Protein AF-A0A6J4HAA5-F1 (afdb_monomer)

Mean predicted aligned error: 11.28 Å

Sequence (123 aa):
MKFVPNHITSLPHKHPQLKRIILFVLLIIFGFLLVYSLRPKPLTESLKPLPQDQAVKVYFNHNQAAKYEDPYRHLMRKGDNLEQQIIDVINQAQSTVDLAVMEFRLPNVAKALIAQHSKGVKI

Organism: NCBI:txid1267456

pLDDT: mean 87.78, std 15.1, range [40.91, 98.62]

Structure (mmCIF, N/CA/C/O backbone):
data_AF-A0A6J4HAA5-F1
#
_entry.id   AF-A0A6J4HAA5-F1
#
loop_
_atom_site.group_PDB
_atom_site.id
_atom_site.type_symbol
_atom_site.label_atom_id
_atom_site.label_alt_id
_atom_site.label_comp_id
_atom_site.label_asym_id
_atom_site.label_entity_id
_atom_site.label_seq_id
_atom_site.pdbx_PDB_ins_code
_atom_site.Cartn_x
_atom_site.Cartn_y
_atom_site.Cartn_z
_atom_site.occupancy
_atom_site.B_iso_or_equiv
_atom_site.auth_seq_id
_atom_site.auth_comp_id
_atom_site.auth_asym_id
_atom_site.auth_atom_id
_atom_site.pdbx_PDB_model_num
ATOM 1 N N . MET A 1 1 ? 58.803 14.568 -95.170 1.00 42.91 1 MET A N 1
ATOM 2 C CA . MET A 1 1 ? 59.376 15.230 -93.976 1.00 42.91 1 MET A CA 1
ATOM 3 C C . MET A 1 1 ? 58.241 15.927 -93.234 1.00 42.91 1 MET A C 1
ATOM 5 O O . MET A 1 1 ? 57.478 16.613 -93.897 1.00 42.91 1 MET A O 1
ATOM 9 N N . LYS A 1 2 ? 58.190 15.754 -91.901 1.00 40.91 2 LYS A N 1
ATOM 10 C CA . LYS A 1 2 ? 57.261 16.331 -90.894 1.00 40.91 2 LYS A CA 1
ATOM 11 C C . LYS A 1 2 ? 55.950 15.547 -90.693 1.00 40.91 2 LYS A C 1
ATOM 13 O O . LYS A 1 2 ? 55.083 15.559 -91.550 1.00 40.91 2 LYS A O 1
ATOM 18 N N . PHE A 1 3 ? 55.936 14.603 -89.748 1.00 44.31 3 PHE A N 1
ATOM 19 C CA . PHE A 1 3 ? 55.677 14.734 -88.294 1.00 44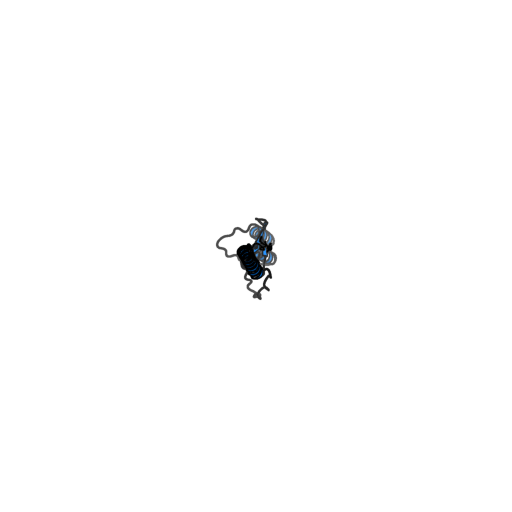.31 3 PHE A CA 1
ATOM 20 C C . PHE A 1 3 ? 54.188 14.916 -87.954 1.00 44.31 3 PHE A C 1
ATOM 22 O O . PHE A 1 3 ? 53.612 15.979 -88.148 1.00 44.31 3 PHE A O 1
ATOM 29 N N . VAL A 1 4 ? 53.619 13.831 -87.423 1.00 56.25 4 VAL A N 1
ATOM 30 C CA . VAL A 1 4 ? 52.316 13.711 -86.748 1.00 56.25 4 VAL A CA 1
ATOM 31 C C . VAL A 1 4 ? 52.412 14.393 -85.366 1.00 56.25 4 VAL A C 1
ATOM 33 O O . VAL A 1 4 ? 53.508 14.440 -84.802 1.00 56.25 4 VAL A O 1
ATOM 36 N N . PRO A 1 5 ? 51.301 14.863 -84.771 1.00 53.56 5 PRO A N 1
ATOM 37 C CA . PRO A 1 5 ? 50.872 14.149 -83.570 1.00 53.56 5 PRO A CA 1
ATOM 38 C C . PRO A 1 5 ? 49.352 13.941 -83.486 1.00 53.56 5 PRO A C 1
ATOM 40 O O . PRO A 1 5 ? 48.556 14.876 -83.510 1.00 53.56 5 PRO A O 1
ATOM 43 N N . ASN A 1 6 ? 48.979 12.673 -83.306 1.00 56.00 6 ASN A N 1
ATOM 44 C CA . ASN A 1 6 ? 47.695 12.243 -82.778 1.00 56.00 6 ASN A CA 1
ATOM 45 C C . ASN A 1 6 ? 47.636 12.650 -81.304 1.00 56.00 6 ASN A C 1
ATOM 47 O O . ASN A 1 6 ? 48.395 12.128 -80.485 1.00 56.00 6 ASN A O 1
ATOM 51 N N . HIS A 1 7 ? 46.716 13.541 -80.950 1.00 52.06 7 HIS A N 1
ATOM 52 C CA . HIS A 1 7 ? 46.364 13.776 -79.556 1.00 52.06 7 HIS A CA 1
ATOM 53 C C . HIS A 1 7 ? 45.404 12.679 -79.087 1.00 52.06 7 HIS A C 1
ATOM 55 O O . HIS A 1 7 ? 44.191 12.786 -79.233 1.00 52.06 7 HIS A O 1
ATOM 61 N N . ILE A 1 8 ? 45.961 11.610 -78.516 1.00 55.09 8 ILE A N 1
ATOM 62 C CA . ILE A 1 8 ? 45.201 10.682 -77.675 1.00 55.09 8 ILE A CA 1
ATOM 63 C C . ILE A 1 8 ? 45.026 11.371 -76.320 1.00 55.09 8 ILE A C 1
ATOM 65 O O . ILE A 1 8 ? 45.978 11.543 -75.560 1.00 55.09 8 ILE A O 1
ATOM 69 N N . THR A 1 9 ? 43.805 11.804 -76.030 1.00 51.09 9 THR A N 1
ATOM 70 C CA . THR A 1 9 ? 43.400 12.341 -74.732 1.00 51.09 9 THR A CA 1
ATOM 71 C C . THR A 1 9 ? 43.380 11.218 -73.695 1.00 51.09 9 THR A C 1
ATOM 73 O O . THR A 1 9 ? 42.484 10.378 -73.661 1.00 51.09 9 THR A O 1
ATOM 76 N N . SER A 1 10 ? 44.382 11.183 -72.817 1.00 56.38 10 SER A N 1
ATOM 77 C CA . SER A 1 10 ? 44.376 10.304 -71.649 1.00 56.38 10 SER A CA 1
ATOM 78 C C . SER A 1 10 ? 43.381 10.824 -70.604 1.00 56.38 10 SER A C 1
ATOM 80 O O . SER A 1 10 ? 43.610 11.868 -69.989 1.00 56.38 10 SER A O 1
ATOM 82 N N . LEU A 1 11 ? 42.288 10.092 -70.379 1.00 57.41 11 LEU A N 1
ATOM 83 C CA . LEU A 1 11 ? 41.387 10.297 -69.240 1.00 57.41 11 LEU A CA 1
ATOM 84 C C . LEU A 1 11 ? 42.150 10.076 -67.917 1.00 57.41 11 LEU A C 1
ATOM 86 O O . LEU A 1 11 ? 42.820 9.050 -67.767 1.00 57.41 11 LEU A O 1
ATOM 90 N N . PRO A 1 12 ? 42.056 10.984 -66.928 1.00 51.50 12 PRO A N 1
ATOM 91 C CA . PRO A 1 12 ? 42.788 10.842 -65.677 1.00 51.50 12 PRO A CA 1
ATOM 92 C C . PRO A 1 12 ? 42.221 9.687 -64.838 1.00 51.50 12 PRO A C 1
ATOM 94 O O . PRO A 1 12 ? 41.096 9.730 -64.338 1.00 51.50 12 PRO A O 1
ATOM 97 N N . HIS A 1 13 ? 43.037 8.655 -64.622 1.00 56.12 13 HIS A N 1
ATOM 98 C CA . HIS A 1 13 ? 42.747 7.505 -63.763 1.00 56.12 13 HIS A CA 1
ATOM 99 C C . HIS A 1 13 ? 42.865 7.876 -62.265 1.00 56.12 13 HIS A C 1
ATOM 101 O O . HIS A 1 13 ? 43.695 7.345 -61.534 1.00 56.12 13 HIS A O 1
ATOM 107 N N . LYS A 1 14 ? 42.052 8.832 -61.791 1.00 57.09 14 LYS A N 1
ATOM 108 C CA . LYS A 1 14 ? 42.058 9.344 -60.400 1.00 57.09 14 LYS A CA 1
ATOM 109 C C . LYS A 1 14 ? 40.968 8.741 -59.494 1.00 57.09 14 LYS A C 1
ATOM 111 O O . LYS A 1 14 ? 40.754 9.208 -58.381 1.00 57.09 14 LYS A O 1
ATOM 116 N N . HIS A 1 15 ? 40.278 7.690 -59.943 1.00 59.38 15 HIS A N 1
ATOM 117 C CA . HIS A 1 15 ? 39.070 7.165 -59.288 1.00 59.38 15 HIS A CA 1
ATOM 118 C C . HIS A 1 15 ? 39.178 5.919 -58.372 1.00 59.38 15 HIS A C 1
ATOM 120 O O . HIS A 1 15 ? 38.171 5.630 -57.719 1.00 59.38 15 HIS A O 1
ATOM 126 N N . PRO A 1 16 ? 40.289 5.157 -58.242 1.00 66.94 16 PRO A N 1
ATOM 127 C CA . PRO A 1 16 ? 40.258 3.931 -57.433 1.00 66.94 16 PRO A CA 1
ATOM 128 C C . PRO A 1 16 ? 40.228 4.212 -55.923 1.00 66.94 16 PRO A C 1
ATOM 130 O O . PRO A 1 16 ? 39.578 3.482 -55.178 1.00 66.94 16 PRO A O 1
ATOM 133 N N . GLN A 1 17 ? 40.874 5.288 -55.463 1.00 76.94 17 GLN A N 1
ATOM 134 C CA . GLN A 1 17 ? 40.898 5.650 -54.041 1.00 76.94 17 GLN A CA 1
ATOM 135 C C . GLN A 1 17 ? 39.563 6.244 -53.570 1.00 76.94 17 GLN A C 1
ATOM 137 O O . GLN A 1 17 ? 39.073 5.872 -52.508 1.00 76.94 17 GLN A O 1
ATOM 142 N N . LEU A 1 18 ? 38.915 7.075 -54.395 1.00 85.50 18 LEU A N 1
ATOM 143 C CA . LEU A 1 18 ? 37.597 7.639 -54.082 1.00 85.50 18 LEU A CA 1
ATOM 144 C C . LEU A 1 18 ? 36.520 6.548 -53.972 1.00 85.50 18 LEU A C 1
ATOM 146 O O . LEU A 1 18 ? 35.722 6.563 -53.041 1.00 85.50 18 LEU A O 1
ATOM 150 N N . LYS A 1 19 ? 36.543 5.550 -54.869 1.00 84.94 19 LYS A N 1
ATOM 151 C CA . LYS A 1 19 ? 35.635 4.391 -54.806 1.00 84.94 19 LYS A CA 1
ATOM 152 C C . LYS A 1 19 ? 35.815 3.576 -53.520 1.00 84.94 19 LYS A C 1
ATOM 154 O O . LYS A 1 19 ? 34.827 3.137 -52.941 1.00 84.94 19 LYS A O 1
ATOM 159 N N . ARG A 1 20 ? 37.059 3.407 -53.051 1.00 88.88 20 ARG A N 1
ATOM 160 C CA . ARG A 1 20 ? 37.356 2.726 -51.779 1.00 88.88 20 ARG A CA 1
ATOM 161 C C . ARG A 1 20 ? 36.826 3.514 -50.584 1.00 88.88 20 ARG A C 1
ATOM 163 O O . ARG A 1 20 ? 36.192 2.919 -49.725 1.00 88.88 20 ARG A O 1
ATOM 170 N N . ILE A 1 21 ? 37.021 4.834 -50.558 1.00 91.81 21 ILE A N 1
ATOM 171 C CA . ILE A 1 21 ? 36.498 5.699 -49.487 1.00 91.81 21 ILE A CA 1
ATOM 172 C C . ILE A 1 21 ? 34.967 5.627 -49.435 1.00 91.81 21 ILE A C 1
ATOM 174 O O . ILE A 1 21 ? 34.408 5.416 -48.364 1.00 91.81 21 ILE A O 1
ATOM 178 N N . ILE A 1 22 ? 34.293 5.721 -50.587 1.00 94.31 22 ILE A N 1
ATOM 179 C CA . ILE A 1 22 ? 32.829 5.601 -50.665 1.00 94.31 22 ILE A CA 1
ATOM 180 C C . ILE A 1 22 ? 32.366 4.236 -50.136 1.00 94.31 22 ILE A C 1
ATOM 182 O O . ILE A 1 22 ? 31.437 4.180 -49.334 1.00 94.31 22 ILE A O 1
ATOM 186 N N . LEU A 1 23 ? 33.036 3.144 -50.519 1.00 94.56 23 LEU A N 1
ATOM 187 C CA . LEU A 1 23 ? 32.711 1.805 -50.024 1.00 94.56 23 LEU A CA 1
ATOM 188 C C . LEU A 1 23 ? 32.885 1.692 -48.500 1.00 94.56 23 LEU A C 1
ATOM 190 O O . LEU A 1 23 ? 32.003 1.164 -47.831 1.00 94.56 23 LEU A O 1
ATOM 194 N N . PHE A 1 24 ? 33.977 2.220 -47.940 1.00 95.50 24 PHE A N 1
ATOM 195 C CA . PHE A 1 24 ? 34.196 2.224 -46.489 1.00 95.50 24 PHE A CA 1
ATOM 196 C C . PHE A 1 24 ? 33.120 3.017 -45.741 1.00 95.50 24 PHE A C 1
ATOM 198 O O . PHE A 1 24 ? 32.611 2.544 -44.728 1.00 95.50 24 PHE A O 1
ATOM 205 N N . VAL A 1 25 ? 32.727 4.185 -46.252 1.00 96.44 25 VAL A N 1
ATOM 206 C CA . VAL A 1 25 ? 31.655 4.994 -45.653 1.00 96.44 25 VAL A CA 1
ATOM 207 C C . VAL A 1 25 ? 30.319 4.249 -45.695 1.00 96.44 25 VAL A C 1
ATOM 209 O O . VAL A 1 25 ? 29.617 4.205 -44.687 1.00 96.44 25 VAL A O 1
ATOM 212 N N . LEU A 1 26 ? 29.991 3.599 -46.816 1.00 96.94 26 LEU A N 1
ATOM 213 C CA . LEU A 1 26 ? 28.776 2.789 -46.933 1.00 96.94 26 LEU A CA 1
ATOM 214 C C . LEU A 1 26 ? 28.771 1.609 -45.954 1.00 96.94 26 LEU A C 1
ATOM 216 O O . LEU A 1 26 ? 27.740 1.343 -45.344 1.00 96.94 26 LEU A O 1
ATOM 220 N N . LEU A 1 27 ? 29.912 0.943 -45.750 1.00 97.00 27 LEU A N 1
ATOM 221 C CA . LEU A 1 27 ? 30.037 -0.143 -44.773 1.00 97.00 27 LEU A CA 1
ATOM 222 C C . LEU A 1 27 ? 29.857 0.348 -43.332 1.00 97.00 27 LEU A C 1
ATOM 224 O O . LEU A 1 27 ? 29.196 -0.325 -42.545 1.00 97.00 27 LEU A O 1
ATOM 228 N N . ILE A 1 28 ?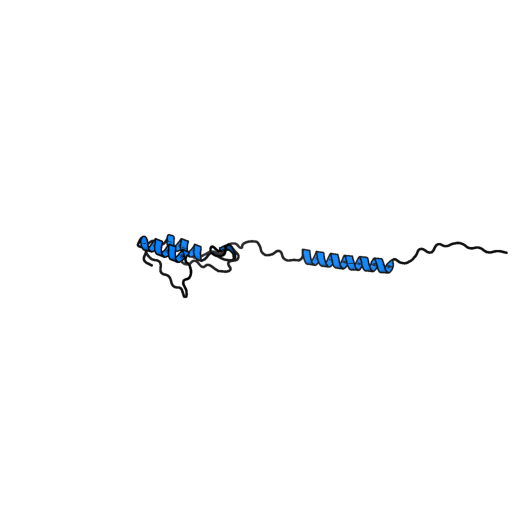 30.386 1.526 -42.990 1.00 96.88 28 ILE A N 1
ATOM 229 C CA . ILE A 1 28 ? 30.194 2.126 -41.662 1.00 96.88 28 ILE A CA 1
ATOM 230 C C . ILE A 1 28 ? 28.725 2.499 -41.446 1.00 96.88 28 ILE A C 1
ATOM 232 O O . ILE A 1 28 ? 28.167 2.173 -40.400 1.00 96.88 28 ILE A O 1
ATOM 236 N N . ILE A 1 29 ? 28.082 3.138 -42.428 1.00 97.00 29 ILE A N 1
ATOM 237 C CA . ILE A 1 29 ? 26.658 3.497 -42.352 1.00 97.00 29 ILE A CA 1
ATOM 238 C C . ILE A 1 29 ? 25.805 2.235 -42.222 1.00 97.00 29 ILE A C 1
ATOM 240 O O . ILE A 1 29 ? 24.941 2.168 -41.352 1.00 97.00 29 ILE A O 1
ATOM 244 N N . PHE A 1 30 ? 26.076 1.214 -43.036 1.00 96.69 30 PHE A N 1
ATOM 245 C CA . PHE A 1 30 ? 25.376 -0.062 -42.964 1.00 96.69 30 PHE A CA 1
ATOM 246 C C . PHE A 1 30 ? 25.569 -0.738 -41.603 1.00 96.69 30 PHE A C 1
ATOM 248 O O . PHE A 1 30 ? 24.594 -1.180 -41.003 1.00 96.69 30 PHE A O 1
ATOM 255 N N . GLY A 1 31 ? 26.794 -0.752 -41.071 1.00 95.88 31 GLY A N 1
ATOM 256 C CA . GLY A 1 31 ? 27.083 -1.257 -39.729 1.00 95.88 31 GLY A CA 1
ATOM 257 C C . GLY A 1 31 ? 26.318 -0.499 -38.641 1.00 95.88 31 GLY A C 1
ATOM 258 O O . GLY A 1 31 ? 25.718 -1.122 -37.768 1.00 95.88 31 GLY A O 1
ATOM 259 N N . PHE A 1 32 ? 26.259 0.833 -38.724 1.00 95.44 32 PHE A N 1
ATOM 260 C CA . PHE A 1 32 ? 25.479 1.658 -37.798 1.00 95.44 32 PHE A CA 1
ATOM 261 C C . PHE A 1 32 ? 23.976 1.372 -37.882 1.00 95.44 32 PHE A C 1
ATOM 263 O O . PHE A 1 32 ? 23.324 1.230 -36.847 1.00 95.44 32 PHE A O 1
ATOM 270 N N . LEU A 1 33 ? 23.428 1.252 -39.094 1.00 95.50 33 LEU A N 1
ATOM 271 C CA . LEU A 1 33 ? 22.019 0.922 -39.318 1.00 95.50 33 LEU A CA 1
ATOM 272 C C . LEU A 1 33 ? 21.683 -0.486 -38.818 1.00 95.50 33 LEU A C 1
ATOM 274 O O . LEU A 1 33 ? 20.651 -0.676 -38.178 1.00 95.50 33 LEU A O 1
ATOM 278 N N . LEU A 1 34 ? 22.575 -1.453 -39.042 1.00 93.81 34 LEU A N 1
ATOM 279 C CA . LEU A 1 34 ? 22.429 -2.820 -38.555 1.00 93.81 34 LEU A CA 1
ATOM 280 C C . LEU A 1 34 ? 22.415 -2.856 -37.022 1.00 93.81 34 LEU A C 1
ATOM 282 O O . LEU A 1 34 ? 21.498 -3.420 -36.430 1.00 93.81 34 LEU A O 1
ATOM 286 N N . VAL A 1 35 ? 23.373 -2.190 -36.367 1.00 92.94 35 VAL A N 1
ATOM 287 C CA . VAL A 1 35 ? 23.424 -2.089 -34.898 1.00 92.94 35 VAL A CA 1
ATOM 288 C C . VAL A 1 35 ? 22.188 -1.380 -34.347 1.00 92.94 35 VAL A C 1
ATOM 290 O O . VAL A 1 35 ? 21.658 -1.799 -33.322 1.00 92.94 35 VAL A O 1
ATOM 293 N N . TYR A 1 36 ? 21.705 -0.326 -35.009 1.00 91.56 36 TYR A N 1
ATOM 294 C CA . TYR A 1 36 ? 20.491 0.381 -34.601 1.00 91.56 36 TYR A CA 1
ATOM 295 C C . TYR A 1 36 ? 19.242 -0.504 -34.726 1.00 91.56 36 TYR A C 1
ATOM 297 O O . TYR A 1 36 ? 18.439 -0.559 -33.797 1.00 91.56 36 TYR A O 1
ATOM 305 N N . SER A 1 37 ? 19.111 -1.243 -35.831 1.00 88.56 37 SER A N 1
ATOM 306 C CA . SER A 1 37 ? 17.982 -2.146 -36.079 1.00 88.56 37 SER A CA 1
ATOM 307 C C . SER A 1 37 ? 17.973 -3.373 -35.163 1.00 88.56 37 SER A C 1
ATOM 309 O O . SER A 1 37 ? 16.904 -3.915 -34.896 1.00 88.56 37 SER A O 1
ATOM 311 N N . LEU A 1 38 ? 19.141 -3.818 -34.690 1.00 89.12 38 LEU A N 1
ATOM 312 C CA . LEU A 1 38 ? 19.282 -4.949 -33.768 1.00 89.12 38 LEU A CA 1
ATOM 313 C C . LEU A 1 38 ? 19.133 -4.554 -32.292 1.00 89.12 38 LEU A C 1
ATOM 315 O O . LEU A 1 38 ? 19.232 -5.420 -31.423 1.00 89.12 38 LEU A O 1
ATOM 319 N N . ARG A 1 39 ? 18.897 -3.272 -31.970 1.00 84.75 39 ARG A N 1
ATOM 320 C CA . ARG A 1 39 ? 18.677 -2.869 -30.576 1.00 84.75 39 ARG A CA 1
ATOM 321 C C . ARG A 1 39 ? 17.413 -3.550 -30.044 1.00 84.75 39 ARG A C 1
ATOM 323 O O . ARG A 1 39 ? 16.337 -3.331 -30.606 1.00 84.75 39 ARG A O 1
ATOM 330 N N . PRO A 1 40 ? 17.502 -4.337 -28.954 1.00 77.94 40 PRO A N 1
ATOM 331 C CA . PRO A 1 40 ? 16.314 -4.902 -28.343 1.00 77.94 40 PRO A CA 1
ATOM 332 C C . PRO A 1 40 ? 15.402 -3.755 -27.911 1.00 77.94 40 PRO A C 1
ATOM 334 O O . PRO A 1 40 ? 15.840 -2.810 -27.247 1.00 77.94 40 PRO A O 1
ATOM 337 N N . LYS A 1 41 ? 14.128 -3.821 -28.306 1.00 74.19 41 LYS A N 1
ATOM 338 C CA . LYS A 1 41 ? 13.127 -2.890 -27.785 1.00 74.19 41 LYS A CA 1
ATOM 339 C C . LYS A 1 41 ? 13.073 -3.075 -26.265 1.00 74.19 41 LYS A C 1
ATOM 341 O O . LYS A 1 41 ? 13.056 -4.222 -25.812 1.00 74.19 41 LYS A O 1
ATOM 346 N N . PRO A 1 42 ? 13.054 -1.994 -25.465 1.00 68.31 42 PRO A N 1
ATOM 347 C CA . PRO A 1 42 ? 12.839 -2.137 -24.034 1.00 68.31 42 PRO A CA 1
ATOM 348 C C . PRO A 1 42 ? 11.536 -2.907 -23.820 1.00 68.31 42 PRO A C 1
ATOM 350 O O . PRO A 1 42 ? 10.523 -2.581 -24.446 1.00 68.31 42 PRO A O 1
ATOM 353 N N . LEU A 1 43 ? 11.573 -3.924 -22.953 1.00 64.12 43 LEU A N 1
ATOM 354 C CA . LEU A 1 43 ? 10.391 -4.645 -22.481 1.00 64.12 43 LEU A CA 1
ATOM 355 C C . LEU A 1 43 ? 9.452 -3.622 -21.830 1.00 64.12 43 LEU A C 1
ATOM 357 O O . LEU A 1 43 ? 9.609 -3.243 -20.670 1.00 64.12 43 LEU A O 1
ATOM 361 N N . THR A 1 44 ? 8.554 -3.083 -22.649 1.00 63.03 44 THR A N 1
ATOM 362 C CA . THR A 1 44 ? 7.583 -2.052 -22.270 1.00 63.03 44 THR A CA 1
ATOM 363 C C . THR A 1 44 ? 6.227 -2.681 -21.973 1.00 63.03 44 THR A C 1
ATOM 365 O O . THR A 1 44 ? 5.389 -2.044 -21.340 1.00 63.03 44 THR A O 1
ATOM 368 N N . GLU A 1 45 ? 6.019 -3.934 -22.381 1.00 65.38 45 GLU A N 1
ATOM 369 C CA . GLU A 1 45 ? 4.795 -4.656 -22.072 1.00 65.38 45 GLU A CA 1
ATOM 370 C C . GLU A 1 45 ? 4.775 -5.041 -20.597 1.00 65.38 45 GLU A C 1
ATOM 372 O O . GLU A 1 45 ? 5.631 -5.776 -20.101 1.00 65.38 45 GLU A O 1
ATOM 377 N N . SER A 1 46 ? 3.790 -4.482 -19.898 1.00 72.06 46 SER A N 1
ATOM 378 C CA . SER A 1 46 ? 3.443 -4.879 -18.543 1.00 72.06 46 SER A CA 1
ATOM 379 C C . SER A 1 46 ? 3.106 -6.364 -18.558 1.00 72.06 46 SER A C 1
ATOM 381 O O . SER A 1 46 ? 2.216 -6.786 -19.300 1.00 72.06 46 SER A O 1
ATOM 383 N N . LEU A 1 47 ? 3.825 -7.164 -17.772 1.00 83.75 47 LEU A N 1
ATOM 384 C CA . LEU A 1 47 ? 3.506 -8.583 -17.653 1.00 83.75 47 LEU A CA 1
ATOM 385 C C . LEU A 1 47 ? 2.105 -8.754 -17.056 1.00 83.75 47 LEU A C 1
ATOM 387 O O . LEU A 1 47 ? 1.609 -7.888 -16.334 1.00 83.75 47 LEU A O 1
ATOM 391 N N . LYS A 1 48 ? 1.458 -9.887 -17.333 1.00 87.88 48 LYS A N 1
ATOM 392 C CA . LYS A 1 48 ? 0.227 -10.241 -16.619 1.00 87.88 48 LYS A CA 1
ATOM 393 C C . LYS A 1 48 ? 0.570 -10.532 -15.147 1.00 87.88 48 LYS A C 1
ATOM 395 O O . LYS A 1 48 ? 1.535 -11.260 -14.909 1.00 87.88 48 LYS A O 1
ATOM 400 N N . PRO A 1 49 ? -0.191 -9.998 -14.173 1.00 87.44 49 PRO A N 1
ATOM 401 C CA . PRO A 1 49 ? 0.014 -10.309 -12.763 1.00 87.44 49 PRO A CA 1
ATOM 402 C C . PRO A 1 49 ? -0.120 -11.809 -12.488 1.00 87.44 49 PRO A C 1
ATOM 404 O O . PRO A 1 49 ? -0.955 -12.488 -13.091 1.00 87.44 49 PRO A O 1
ATOM 407 N N . LEU A 1 50 ? 0.686 -12.316 -11.558 1.00 87.94 50 LEU A N 1
ATOM 408 C CA . LEU A 1 50 ? 0.559 -13.690 -11.082 1.00 87.94 50 LEU A CA 1
ATOM 409 C C . LEU A 1 50 ? -0.695 -13.837 -10.202 1.00 87.94 50 LEU A C 1
ATOM 411 O O . LEU A 1 50 ? -1.061 -12.883 -9.507 1.00 87.94 50 L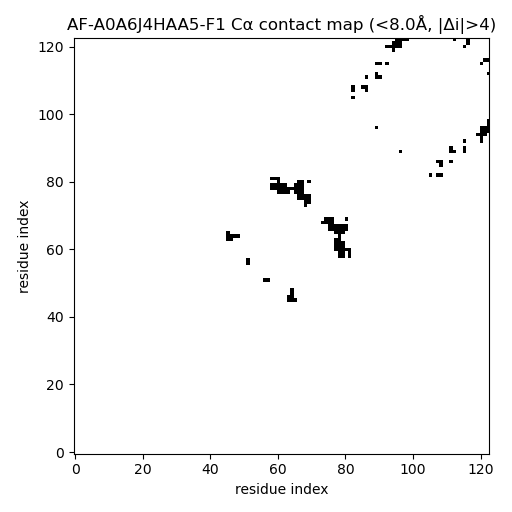EU A O 1
ATOM 415 N N . PRO A 1 51 ? -1.337 -15.019 -10.186 1.00 92.62 51 PRO A N 1
ATOM 416 C CA . PRO A 1 51 ? -2.393 -15.317 -9.226 1.00 92.62 51 PRO A CA 1
ATOM 417 C C . PRO A 1 51 ? -1.918 -15.093 -7.784 1.00 92.62 51 PRO A C 1
ATOM 419 O O . PRO A 1 51 ? -0.772 -15.383 -7.448 1.00 92.62 51 PRO A O 1
ATOM 422 N N . GLN A 1 52 ? -2.811 -14.585 -6.937 1.00 94.31 52 GLN A N 1
ATOM 423 C CA . GLN A 1 52 ? -2.555 -14.314 -5.520 1.00 94.31 52 GLN A CA 1
ATOM 424 C C . GLN A 1 52 ? -3.480 -15.171 -4.660 1.00 94.31 52 GLN A C 1
ATOM 426 O O . GLN A 1 52 ? -4.661 -15.314 -4.986 1.00 94.31 52 GLN A O 1
ATOM 431 N N . ASP A 1 53 ? -2.969 -15.672 -3.539 1.00 95.94 53 ASP A N 1
ATOM 432 C CA . ASP A 1 53 ? -3.768 -16.395 -2.548 1.00 95.94 53 ASP A CA 1
ATOM 433 C C . ASP A 1 53 ? -4.846 -15.484 -1.932 1.00 95.94 53 ASP A C 1
ATOM 435 O O . ASP A 1 53 ? -4.690 -14.265 -1.909 1.00 95.94 53 ASP A O 1
ATOM 439 N N . GLN A 1 54 ? -5.987 -16.025 -1.500 1.00 92.56 54 GLN A N 1
ATOM 440 C CA . GLN A 1 54 ? -7.081 -15.203 -0.964 1.00 92.56 54 GLN A CA 1
ATOM 441 C C . GLN A 1 54 ? -6.804 -14.674 0.446 1.00 92.56 54 GLN A C 1
ATOM 443 O O . GLN A 1 54 ? -7.189 -13.544 0.737 1.00 92.56 54 GLN A O 1
ATOM 448 N N . ALA A 1 55 ? -6.135 -15.460 1.290 1.00 93.56 55 ALA A N 1
ATOM 449 C CA . ALA A 1 55 ? -5.819 -15.105 2.668 1.00 93.56 55 ALA A CA 1
ATOM 450 C C . ALA A 1 55 ? -4.530 -14.279 2.770 1.00 93.56 55 ALA A C 1
ATOM 452 O O . ALA A 1 55 ? -4.418 -13.425 3.646 1.00 93.56 55 ALA A O 1
ATOM 453 N N . VAL A 1 56 ? -3.567 -14.507 1.869 1.00 94.31 56 VAL A N 1
ATOM 454 C CA . VAL A 1 56 ? -2.280 -13.798 1.871 1.00 94.31 56 VAL A CA 1
ATOM 455 C C . VAL A 1 56 ? -2.025 -13.127 0.525 1.00 94.31 56 VAL A C 1
ATOM 457 O O . V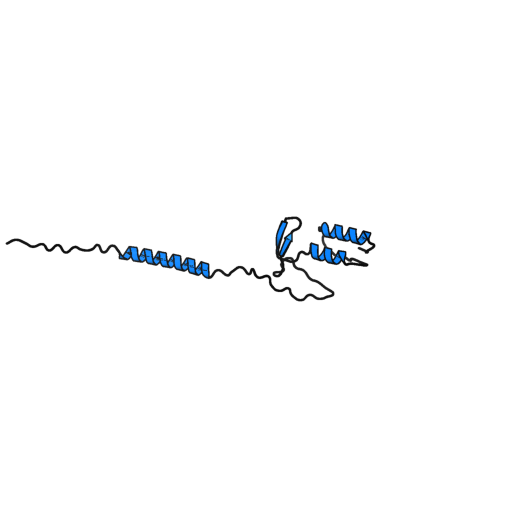AL A 1 56 ? -1.941 -13.780 -0.514 1.00 94.31 56 VAL A O 1
ATOM 460 N N . LYS A 1 57 ? -1.845 -11.804 0.548 1.00 95.19 57 LYS A N 1
ATOM 461 C CA . LYS A 1 57 ? -1.466 -11.002 -0.621 1.00 95.19 57 LYS A CA 1
ATOM 462 C C . LYS A 1 57 ? -0.024 -10.529 -0.487 1.00 95.19 57 LYS A C 1
ATOM 464 O O . LYS A 1 57 ? 0.375 -10.050 0.570 1.00 95.19 57 LYS A O 1
ATOM 469 N N . VAL A 1 58 ? 0.748 -10.654 -1.561 1.00 94.56 58 VAL A N 1
ATOM 470 C CA . VAL A 1 58 ? 2.169 -10.297 -1.610 1.00 94.56 58 VAL A CA 1
ATOM 471 C C . VAL A 1 58 ? 2.395 -9.245 -2.685 1.00 94.56 58 VAL A C 1
ATOM 473 O O . VAL A 1 58 ? 1.971 -9.409 -3.829 1.00 94.56 58 VAL A O 1
ATOM 476 N N . TYR A 1 59 ? 3.120 -8.195 -2.314 1.00 95.06 59 TYR A N 1
ATOM 477 C CA . TYR A 1 59 ? 3.417 -7.047 -3.161 1.00 95.06 59 TYR A CA 1
ATOM 478 C C . TYR A 1 59 ? 4.923 -6.793 -3.200 1.00 95.06 59 TYR A C 1
ATOM 480 O O . TYR A 1 59 ? 5.636 -7.071 -2.234 1.00 95.06 59 TYR A O 1
ATOM 488 N N . PHE A 1 60 ? 5.414 -6.254 -4.315 1.00 94.19 60 PHE A N 1
ATOM 489 C CA . PHE A 1 60 ? 6.840 -6.080 -4.565 1.00 94.19 60 PHE A CA 1
ATOM 490 C C . PHE A 1 60 ? 7.185 -4.671 -5.043 1.00 94.19 60 PHE A C 1
ATOM 492 O O . PHE A 1 60 ? 6.573 -4.116 -5.958 1.00 94.19 60 PHE A O 1
ATOM 499 N N . ASN A 1 61 ? 8.310 -4.161 -4.537 1.00 93.00 61 ASN A N 1
ATOM 500 C CA . ASN A 1 61 ? 8.921 -2.907 -4.992 1.00 93.00 61 ASN A CA 1
ATOM 501 C C . ASN A 1 61 ? 9.302 -2.921 -6.485 1.00 93.00 61 ASN A C 1
ATOM 503 O O . ASN A 1 61 ? 9.527 -1.868 -7.073 1.00 93.00 61 ASN A O 1
ATOM 507 N N . HIS A 1 62 ? 9.414 -4.105 -7.096 1.00 91.19 62 HIS A N 1
ATOM 508 C CA . HIS A 1 62 ? 9.814 -4.289 -8.493 1.00 91.19 62 HIS A CA 1
ATOM 509 C C . HIS A 1 62 ? 8.922 -5.290 -9.239 1.00 91.19 62 HIS A C 1
ATOM 511 O O . HIS A 1 62 ? 9.405 -6.113 -10.015 1.00 91.19 62 HIS A O 1
ATOM 517 N N . ASN A 1 63 ? 7.608 -5.201 -9.041 1.00 90.94 63 ASN A N 1
ATOM 518 C CA . ASN A 1 63 ? 6.644 -5.869 -9.909 1.00 90.94 63 ASN A CA 1
ATOM 519 C C . ASN A 1 63 ? 6.722 -5.313 -11.349 1.00 90.94 63 ASN A C 1
ATOM 521 O O . ASN A 1 63 ? 6.533 -4.119 -11.586 1.00 90.94 63 ASN A O 1
ATOM 525 N N . GLN A 1 64 ? 7.008 -6.180 -12.323 1.00 87.81 64 GLN A N 1
ATOM 526 C CA . GLN A 1 64 ? 7.087 -5.819 -13.746 1.00 87.81 64 GLN A CA 1
ATOM 527 C C . GLN A 1 64 ? 5.708 -5.592 -14.386 1.00 87.81 64 GLN A C 1
ATOM 529 O O . GLN A 1 64 ? 5.629 -5.010 -15.467 1.00 87.81 64 GLN A O 1
ATOM 534 N N . ALA A 1 65 ? 4.643 -6.032 -13.714 1.00 90.25 65 ALA A N 1
ATOM 535 C CA . ALA A 1 65 ? 3.253 -5.866 -14.124 1.00 90.25 65 ALA A CA 1
AT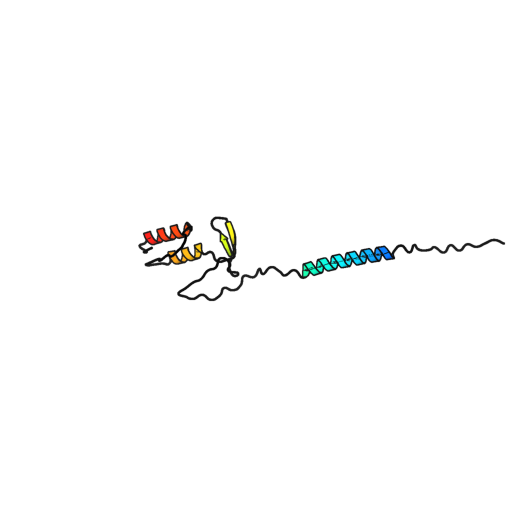OM 536 C C . ALA A 1 65 ? 2.619 -4.548 -13.638 1.00 90.25 65 ALA A C 1
ATOM 538 O O . ALA A 1 65 ? 1.470 -4.267 -13.978 1.00 90.25 65 ALA A O 1
ATOM 539 N N . ALA A 1 66 ? 3.330 -3.760 -12.823 1.00 91.50 66 ALA A N 1
ATOM 540 C CA . ALA A 1 66 ? 2.770 -2.591 -12.155 1.00 91.50 66 ALA A CA 1
ATOM 541 C C . ALA A 1 66 ? 3.716 -1.385 -12.175 1.00 91.50 66 ALA A C 1
ATOM 543 O O . ALA A 1 66 ? 4.949 -1.497 -12.164 1.00 91.50 66 ALA A O 1
ATOM 544 N N . LYS A 1 67 ? 3.101 -0.205 -12.212 1.00 93.69 67 LYS A N 1
ATOM 545 C CA . LYS A 1 67 ? 3.747 1.088 -12.005 1.00 93.69 67 LYS A CA 1
ATOM 546 C C . LYS A 1 67 ? 2.787 1.979 -11.236 1.00 93.69 67 LYS A C 1
ATOM 548 O O . LYS A 1 67 ? 1.578 1.883 -11.428 1.00 93.69 67 LYS A O 1
ATOM 553 N N . TYR A 1 68 ? 3.329 2.869 -10.423 1.00 95.31 68 TYR A N 1
ATOM 554 C CA . TYR A 1 68 ? 2.545 3.849 -9.685 1.00 95.31 68 TYR A CA 1
ATOM 555 C C . TYR A 1 68 ? 3.283 5.179 -9.615 1.00 95.31 68 TYR A C 1
ATOM 557 O O . TYR A 1 68 ? 4.506 5.230 -9.764 1.00 95.31 68 TYR A O 1
ATOM 565 N N . GLU A 1 69 ? 2.538 6.253 -9.401 1.00 96.25 69 GLU A N 1
ATOM 566 C CA . GLU A 1 69 ? 3.112 7.550 -9.077 1.00 96.25 69 GLU A CA 1
ATOM 567 C C . GLU A 1 69 ? 3.348 7.629 -7.567 1.00 96.25 69 GLU A C 1
ATOM 569 O O . GLU A 1 69 ? 2.440 7.389 -6.772 1.00 96.25 69 GLU A O 1
ATOM 574 N N . ASP A 1 70 ? 4.582 7.929 -7.167 1.00 94.25 70 ASP A N 1
ATOM 575 C CA . ASP A 1 70 ? 4.931 8.152 -5.766 1.00 94.25 70 ASP A CA 1
ATOM 576 C C . ASP A 1 70 ? 4.175 9.383 -5.227 1.00 94.25 70 ASP A C 1
ATOM 578 O O . ASP A 1 70 ? 4.382 10.480 -5.754 1.00 94.25 70 ASP A O 1
ATOM 582 N N . PRO A 1 71 ? 3.339 9.250 -4.180 1.00 91.31 71 PRO A N 1
ATOM 583 C CA . PRO A 1 71 ? 2.474 10.338 -3.723 1.00 91.31 71 PRO A CA 1
ATOM 584 C C . PRO A 1 71 ? 3.235 11.491 -3.052 1.00 91.31 71 PRO A C 1
ATOM 586 O O . PRO A 1 71 ? 2.654 12.548 -2.826 1.00 91.31 71 PRO A O 1
ATOM 589 N N . TYR A 1 72 ? 4.515 11.299 -2.717 1.00 94.44 72 TYR A N 1
ATOM 590 C CA . TYR A 1 72 ? 5.341 12.297 -2.035 1.00 94.44 72 TYR A CA 1
ATOM 591 C C . TYR A 1 72 ? 6.326 12.985 -2.975 1.00 94.44 72 TYR A C 1
ATOM 593 O O . TYR A 1 72 ? 6.696 14.137 -2.754 1.00 94.44 72 TYR A O 1
ATOM 601 N N . ARG A 1 73 ? 6.809 12.263 -3.990 1.00 94.44 73 ARG A N 1
ATOM 602 C CA . ARG A 1 73 ? 7.843 12.749 -4.916 1.00 94.44 73 ARG A CA 1
ATOM 603 C C . ARG A 1 73 ? 7.343 12.959 -6.341 1.00 94.44 73 ARG A C 1
ATOM 605 O O . ARG A 1 73 ? 8.110 13.475 -7.149 1.00 94.44 73 ARG A O 1
ATOM 612 N N . HIS A 1 74 ? 6.114 12.545 -6.648 1.00 94.94 74 HIS A N 1
ATOM 613 C CA . HIS A 1 74 ? 5.474 12.698 -7.960 1.00 94.94 74 HIS A CA 1
ATOM 614 C C . HIS A 1 74 ? 6.310 12.119 -9.108 1.00 94.94 74 HIS A C 1
ATOM 616 O O . HIS A 1 74 ? 6.450 12.702 -10.182 1.00 94.94 74 HIS A O 1
ATOM 622 N N . LEU A 1 75 ? 6.929 10.963 -8.854 1.00 96.06 75 LEU A N 1
ATOM 623 C CA . LEU A 1 75 ? 7.730 10.242 -9.838 1.00 96.06 75 LEU A CA 1
ATOM 624 C C . LEU A 1 75 ? 7.152 8.853 -10.074 1.00 96.06 75 LEU A C 1
ATOM 626 O O . LEU A 1 75 ? 6.711 8.178 -9.143 1.00 96.06 75 LEU A O 1
ATOM 630 N N . MET A 1 76 ? 7.197 8.408 -11.328 1.00 94.88 76 MET A N 1
ATOM 631 C CA . MET A 1 76 ? 6.741 7.075 -11.703 1.00 94.88 76 MET A CA 1
ATOM 632 C C . MET A 1 76 ? 7.720 6.013 -11.202 1.00 94.88 76 MET A C 1
ATOM 634 O O . MET A 1 76 ? 8.888 5.980 -11.596 1.00 94.88 76 MET A O 1
ATOM 638 N N . ARG A 1 77 ? 7.230 5.104 -10.361 1.00 93.25 77 ARG A N 1
ATOM 639 C CA . ARG A 1 77 ? 7.965 3.951 -9.839 1.00 93.25 77 ARG A CA 1
ATOM 640 C C . ARG A 1 77 ? 7.454 2.675 -10.490 1.00 93.25 77 ARG A C 1
ATOM 642 O O . ARG A 1 77 ? 6.266 2.536 -10.769 1.00 93.25 77 ARG A O 1
ATOM 649 N N . LYS A 1 78 ? 8.364 1.733 -10.745 1.00 91.94 78 LYS A N 1
ATOM 650 C CA . LYS A 1 78 ? 7.979 0.341 -11.012 1.00 91.94 78 LYS A CA 1
ATOM 651 C C . LYS A 1 78 ? 7.589 -0.315 -9.694 1.00 91.94 78 LYS A C 1
ATOM 653 O O . LYS A 1 78 ? 8.130 0.069 -8.661 1.00 91.94 78 LYS A O 1
ATOM 658 N N . GLY A 1 79 ? 6.730 -1.320 -9.767 1.00 94.12 79 GLY A N 1
ATOM 659 C CA . GLY A 1 79 ? 6.275 -2.056 -8.600 1.00 94.12 79 GLY A CA 1
ATOM 660 C C . GLY A 1 79 ? 4.863 -1.704 -8.173 1.00 94.12 79 GLY A C 1
ATOM 661 O O . GLY A 1 79 ? 4.185 -0.882 -8.791 1.00 94.12 79 GLY A O 1
ATOM 662 N N . ASP A 1 80 ? 4.437 -2.375 -7.116 1.00 95.06 80 ASP A N 1
ATOM 663 C CA . ASP A 1 80 ? 3.140 -2.158 -6.499 1.00 95.06 80 ASP A CA 1
ATOM 664 C C . ASP A 1 80 ? 3.195 -0.922 -5.595 1.00 95.06 80 ASP A C 1
ATOM 666 O O . ASP A 1 80 ? 4.189 -0.681 -4.903 1.00 95.06 80 ASP A O 1
ATOM 670 N N . ASN A 1 81 ? 2.111 -0.146 -5.558 1.00 96.00 81 ASN A N 1
ATOM 671 C CA . ASN A 1 81 ? 1.972 0.927 -4.579 1.00 96.00 81 ASN A CA 1
ATOM 672 C C . ASN A 1 81 ? 1.628 0.332 -3.207 1.00 96.00 81 ASN A C 1
ATOM 674 O O . ASN A 1 81 ? 0.458 0.284 -2.832 1.00 96.00 81 ASN A O 1
ATOM 678 N N . LEU A 1 82 ? 2.640 -0.140 -2.475 1.00 94.94 82 LEU A N 1
ATOM 679 C CA . LEU A 1 82 ? 2.442 -0.805 -1.184 1.00 94.94 82 LEU A CA 1
ATOM 680 C C . LEU A 1 82 ? 1.651 0.061 -0.190 1.00 94.94 82 LEU A C 1
ATOM 682 O O . LEU A 1 82 ? 0.819 -0.470 0.540 1.00 94.94 82 LEU A O 1
ATOM 686 N N . GLU A 1 83 ? 1.865 1.381 -0.181 1.00 96.31 83 GLU A N 1
ATOM 687 C CA . GLU A 1 83 ? 1.141 2.280 0.721 1.00 96.31 83 GLU A CA 1
ATOM 688 C C . GLU A 1 83 ? -0.368 2.250 0.446 1.00 96.31 83 GLU A C 1
ATOM 690 O O . GLU A 1 83 ? -1.157 2.068 1.372 1.00 96.31 83 GLU A O 1
ATOM 695 N N . GLN A 1 84 ? -0.767 2.345 -0.827 1.00 97.50 84 GLN A N 1
ATOM 696 C CA . GLN A 1 84 ? -2.178 2.280 -1.207 1.00 97.50 84 GLN A CA 1
ATOM 697 C C . GLN A 1 84 ? -2.788 0.906 -0.908 1.00 97.50 84 GLN A C 1
ATOM 699 O O . GLN A 1 84 ? -3.883 0.844 -0.361 1.00 97.50 84 GLN A O 1
ATOM 704 N N . GLN A 1 85 ? -2.063 -0.186 -1.187 1.00 96.38 85 GLN A N 1
ATOM 705 C CA . GLN A 1 85 ? -2.545 -1.541 -0.887 1.00 96.38 85 GLN A CA 1
ATOM 706 C C . GLN A 1 85 ? -2.849 -1.717 0.607 1.00 96.38 85 GLN A C 1
ATOM 708 O O . GLN A 1 85 ? -3.872 -2.290 0.973 1.00 96.38 85 GLN A O 1
ATOM 713 N N . ILE A 1 86 ? -1.986 -1.192 1.482 1.00 97.12 86 ILE A N 1
ATOM 714 C CA . ILE A 1 86 ? -2.197 -1.246 2.932 1.00 97.12 86 ILE A CA 1
ATOM 715 C C . ILE A 1 86 ? -3.399 -0.381 3.341 1.00 97.12 86 ILE A C 1
ATOM 717 O O . ILE A 1 86 ? -4.228 -0.833 4.130 1.00 97.12 86 ILE A O 1
ATOM 721 N N . ILE A 1 87 ? -3.527 0.837 2.799 1.00 98.31 87 ILE A N 1
ATOM 722 C CA . ILE A 1 87 ? -4.664 1.733 3.080 1.00 98.31 87 ILE A CA 1
ATOM 723 C C . ILE A 1 87 ? -5.991 1.068 2.703 1.00 98.31 87 ILE A C 1
ATOM 725 O O . ILE A 1 87 ? -6.941 1.108 3.487 1.00 98.31 87 ILE A O 1
ATOM 729 N N . ASP A 1 88 ? -6.055 0.435 1.533 1.00 97.81 88 ASP A N 1
ATOM 730 C CA . ASP A 1 88 ? -7.269 -0.216 1.042 1.00 97.81 88 ASP A CA 1
ATOM 731 C C . ASP A 1 88 ? -7.704 -1.359 1.967 1.00 97.81 88 ASP A C 1
ATOM 733 O O . ASP A 1 88 ? -8.891 -1.481 2.273 1.00 97.81 88 ASP A O 1
ATOM 737 N N . VAL A 1 89 ? -6.749 -2.153 2.465 1.00 96.31 89 VAL A N 1
ATOM 738 C CA . VAL A 1 89 ? -7.014 -3.241 3.420 1.00 96.31 89 VAL A CA 1
ATOM 739 C C . VAL A 1 89 ? -7.439 -2.698 4.787 1.00 96.31 89 VAL A C 1
ATOM 741 O O . VAL A 1 89 ? -8.420 -3.179 5.352 1.00 96.31 89 VAL A O 1
ATOM 744 N N . ILE A 1 90 ? -6.770 -1.661 5.304 1.00 98.38 90 ILE A N 1
ATOM 745 C CA . ILE A 1 90 ? -7.145 -1.008 6.571 1.00 98.38 90 ILE A CA 1
ATOM 746 C C . ILE A 1 90 ? -8.587 -0.500 6.508 1.00 98.38 90 ILE A C 1
ATOM 748 O O . ILE A 1 90 ? -9.373 -0.752 7.420 1.00 98.38 90 ILE A O 1
ATOM 752 N N . ASN A 1 91 ? -8.957 0.175 5.419 1.00 98.25 91 ASN A N 1
ATOM 753 C CA . ASN A 1 91 ? -10.294 0.743 5.244 1.00 98.25 91 ASN A CA 1
ATOM 754 C C . ASN A 1 91 ? -11.403 -0.320 5.178 1.00 98.25 91 ASN A C 1
ATOM 756 O O . ASN A 1 91 ? -12.558 -0.009 5.467 1.00 98.25 91 ASN A O 1
ATOM 760 N N . GLN A 1 92 ? -11.065 -1.558 4.807 1.00 97.19 92 GLN A N 1
ATOM 761 C CA . GLN A 1 92 ? -11.994 -2.691 4.767 1.00 97.19 92 GLN A CA 1
ATOM 762 C C . GLN A 1 92 ? -12.097 -3.434 6.108 1.00 97.19 92 GLN A C 1
ATOM 764 O O . GLN A 1 92 ? -13.045 -4.194 6.307 1.00 97.19 92 GLN A O 1
ATOM 769 N N . ALA A 1 93 ? -11.151 -3.232 7.031 1.00 97.81 93 ALA A N 1
ATOM 770 C CA . ALA A 1 93 ? -11.130 -3.925 8.313 1.00 97.81 93 ALA A CA 1
ATOM 771 C C . ALA A 1 93 ? -12.327 -3.531 9.193 1.00 97.81 93 ALA A C 1
ATOM 773 O O . ALA A 1 93 ? -12.646 -2.353 9.347 1.00 97.81 93 ALA A O 1
ATOM 774 N N . GLN A 1 94 ? -12.976 -4.531 9.794 1.00 97.81 94 GLN A N 1
ATOM 775 C CA . GLN A 1 94 ? -14.194 -4.340 10.595 1.00 97.81 94 GLN A CA 1
ATOM 776 C C . GLN A 1 94 ? -13.972 -4.496 12.102 1.00 97.81 94 GLN A C 1
ATOM 778 O O . GLN A 1 94 ? -14.785 -4.012 12.883 1.00 97.81 94 GLN A O 1
ATOM 783 N N . SER A 1 95 ? -12.907 -5.187 12.524 1.00 98.06 95 SER A N 1
ATOM 784 C CA . SER A 1 95 ? -12.706 -5.546 13.935 1.00 98.06 95 SER A CA 1
ATOM 785 C C . SER A 1 95 ? -11.289 -5.277 14.423 1.00 98.06 95 SER A C 1
ATOM 787 O O . SER A 1 95 ? -11.128 -4.534 15.389 1.00 98.06 95 SER A O 1
ATOM 789 N N . THR A 1 96 ? -10.272 -5.826 13.754 1.00 98.50 96 THR A N 1
ATOM 790 C CA . THR A 1 96 ? -8.869 -5.654 14.147 1.00 98.50 96 THR A CA 1
ATOM 791 C C . THR A 1 96 ? -7.972 -5.358 12.947 1.00 98.50 96 THR A C 1
ATOM 793 O O . THR A 1 96 ? -8.270 -5.764 11.821 1.00 98.50 96 THR A O 1
ATOM 796 N N . VAL A 1 97 ? -6.868 -4.657 13.196 1.00 98.06 97 VAL A N 1
ATOM 797 C CA . VAL A 1 97 ? -5.733 -4.500 12.285 1.00 98.06 97 VAL A CA 1
ATOM 798 C C . VAL A 1 97 ? -4.464 -4.750 13.085 1.00 98.06 97 VAL A C 1
ATOM 800 O O . VAL A 1 97 ? -4.030 -3.884 13.830 1.00 98.06 97 VAL A O 1
ATOM 803 N N . ASP A 1 98 ? -3.850 -5.913 12.906 1.00 97.88 98 ASP A N 1
ATOM 804 C CA . ASP A 1 98 ? -2.572 -6.229 13.541 1.00 97.88 98 ASP A CA 1
ATOM 805 C C . ASP A 1 98 ? -1.421 -5.878 12.585 1.00 97.88 98 ASP A C 1
ATOM 807 O O . ASP A 1 98 ? -1.361 -6.371 11.454 1.00 97.88 98 ASP A O 1
ATOM 811 N N . LEU A 1 99 ? -0.497 -5.018 13.027 1.00 95.12 99 LEU A N 1
ATOM 812 C CA . LEU A 1 99 ? 0.628 -4.552 12.213 1.00 95.12 99 LEU A CA 1
ATOM 813 C C . LEU A 1 99 ? 1.973 -4.901 12.859 1.00 95.12 99 LEU A C 1
ATOM 815 O O . LEU A 1 99 ? 2.271 -4.485 13.975 1.00 95.12 99 LEU A O 1
ATOM 819 N N . ALA A 1 100 ? 2.829 -5.591 12.105 1.00 96.19 100 ALA A N 1
ATOM 820 C CA . ALA A 1 100 ? 4.215 -5.854 12.478 1.00 96.19 100 ALA A CA 1
ATOM 821 C C . ALA A 1 100 ? 5.162 -5.213 11.457 1.00 96.19 100 ALA A C 1
ATOM 823 O O . ALA A 1 100 ? 5.187 -5.599 10.288 1.00 96.19 100 ALA A O 1
ATOM 824 N N . VAL A 1 101 ? 5.948 -4.228 11.897 1.00 94.75 101 VAL A N 1
ATOM 825 C CA . VAL A 1 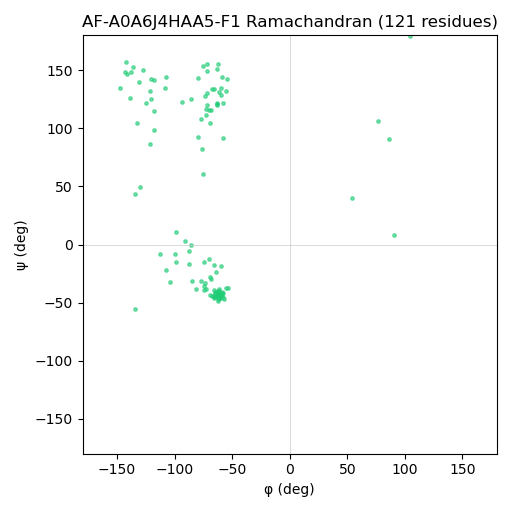101 ? 6.913 -3.506 11.056 1.00 94.75 101 VAL A CA 1
ATOM 826 C C . VAL A 1 101 ? 8.189 -3.217 11.834 1.00 94.75 101 VAL A C 1
ATOM 828 O O . VAL A 1 101 ? 8.150 -2.970 13.035 1.00 94.75 101 VAL A O 1
ATOM 831 N N . MET A 1 102 ? 9.327 -3.217 11.141 1.00 95.69 102 MET A N 1
ATOM 832 C CA . MET A 1 102 ? 10.591 -2.759 11.727 1.00 95.69 102 MET A CA 1
ATOM 833 C C . MET A 1 102 ? 10.609 -1.233 11.874 1.00 95.69 102 MET A C 1
ATOM 835 O O . MET A 1 102 ? 11.121 -0.699 12.851 1.00 95.69 102 MET A O 1
ATOM 839 N N . GLU A 1 103 ? 10.043 -0.530 10.893 1.00 96.25 103 GLU A N 1
ATOM 840 C CA . GLU A 1 103 ? 10.008 0.923 10.853 1.00 96.25 103 GLU A CA 1
ATOM 841 C C . GLU A 1 103 ? 8.721 1.401 10.180 1.00 96.25 103 GLU A C 1
ATOM 843 O O . GLU A 1 103 ? 8.329 0.889 9.129 1.00 96.25 103 GLU A O 1
ATOM 848 N N . PHE A 1 104 ? 8.069 2.399 10.780 1.00 94.75 104 PHE A N 1
ATOM 849 C CA . PHE A 1 104 ? 6.790 2.918 10.308 1.00 94.75 104 PHE A CA 1
ATOM 850 C C . PHE A 1 104 ? 6.898 4.393 9.906 1.00 94.75 104 PHE A C 1
ATOM 852 O O . PHE A 1 104 ? 6.855 5.290 10.744 1.00 94.75 104 PHE A O 1
ATOM 859 N N . ARG A 1 105 ? 7.047 4.648 8.598 1.00 93.44 105 ARG A N 1
ATOM 860 C CA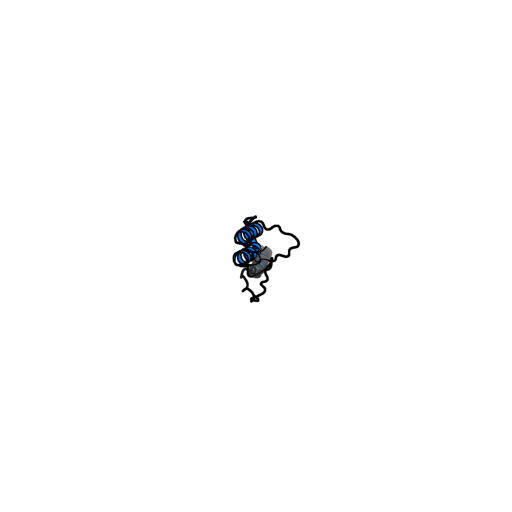 . ARG A 1 105 ? 7.148 5.997 8.004 1.00 93.44 105 ARG A CA 1
ATOM 861 C C . ARG A 1 105 ? 6.188 6.187 6.829 1.00 93.44 105 ARG A C 1
ATOM 863 O O . ARG A 1 105 ? 6.592 6.627 5.758 1.00 93.44 105 ARG A O 1
ATOM 870 N N . LEU A 1 106 ? 4.921 5.832 7.028 1.00 94.62 106 LEU A N 1
ATOM 871 C CA . LEU A 1 106 ? 3.871 5.943 6.010 1.00 94.62 106 LEU A CA 1
ATOM 872 C C . LEU A 1 106 ? 2.737 6.844 6.525 1.00 94.62 106 LEU A C 1
ATOM 874 O O . LEU A 1 106 ? 1.788 6.350 7.139 1.00 94.62 106 LEU A O 1
ATOM 878 N N . PRO A 1 107 ? 2.841 8.177 6.339 1.00 95.62 107 PRO A N 1
ATOM 879 C CA . PRO A 1 107 ? 1.865 9.134 6.854 1.00 95.62 107 PRO A CA 1
ATOM 880 C C . PRO A 1 107 ? 0.419 8.838 6.454 1.00 95.62 107 PRO A C 1
ATOM 882 O O . PRO A 1 107 ? -0.485 9.033 7.265 1.00 95.62 107 PRO A O 1
ATOM 885 N N . ASN A 1 108 ? 0.175 8.367 5.228 1.00 97.50 108 ASN A N 1
ATOM 886 C CA . ASN A 1 108 ? -1.190 8.099 4.780 1.00 97.50 108 ASN A CA 1
ATOM 887 C C . ASN A 1 108 ? -1.741 6.794 5.372 1.00 97.50 108 ASN A C 1
ATOM 889 O O . ASN A 1 108 ? -2.924 6.739 5.704 1.00 97.50 108 ASN A O 1
ATOM 893 N N . VAL A 1 109 ? -0.885 5.799 5.624 1.00 98.00 109 VAL A N 1
ATOM 894 C CA . VAL A 1 109 ? -1.265 4.604 6.399 1.00 98.00 109 VAL A CA 1
ATOM 895 C C . VAL A 1 109 ? -1.605 4.988 7.836 1.00 98.00 109 VAL A C 1
ATOM 897 O O . VAL A 1 109 ? -2.644 4.581 8.342 1.00 98.00 109 VAL A O 1
ATOM 900 N N . ALA A 1 110 ? -0.793 5.829 8.484 1.00 97.81 110 ALA A N 1
ATOM 901 C CA . ALA A 1 110 ? -1.075 6.295 9.842 1.00 97.81 110 ALA A CA 1
ATOM 902 C C . ALA A 1 110 ? -2.430 7.021 9.936 1.00 97.81 110 ALA A C 1
ATOM 904 O O . ALA A 1 110 ? -3.211 6.760 10.849 1.00 97.81 110 ALA A O 1
ATOM 905 N N . LYS A 1 111 ? -2.754 7.880 8.958 1.00 98.19 111 LYS A N 1
ATOM 906 C CA . LYS A 1 111 ? -4.072 8.532 8.870 1.00 98.19 111 LYS A CA 1
ATOM 907 C C . LYS A 1 111 ? -5.209 7.519 8.722 1.00 98.19 11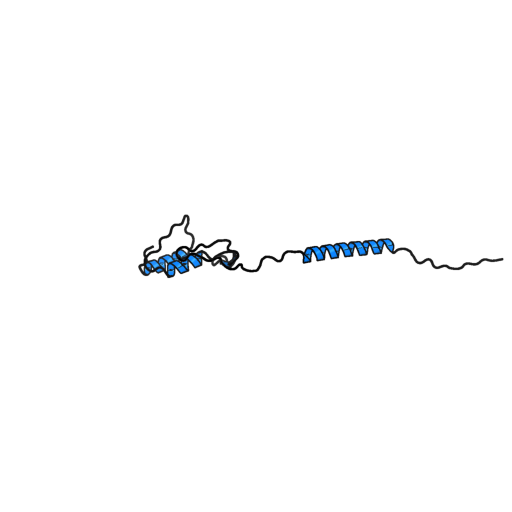1 LYS A C 1
ATOM 909 O O . LYS A 1 111 ? -6.232 7.674 9.385 1.00 98.19 111 LYS A O 1
ATOM 914 N N . ALA A 1 112 ? -5.034 6.493 7.888 1.00 98.50 112 ALA A N 1
ATOM 915 C CA . ALA A 1 112 ? -6.030 5.437 7.715 1.00 98.50 112 ALA A CA 1
ATOM 916 C C . ALA A 1 112 ? -6.252 4.643 9.015 1.00 98.50 112 ALA A C 1
ATOM 918 O O . ALA A 1 112 ? -7.396 4.426 9.408 1.00 98.50 112 ALA A O 1
ATOM 919 N N . LEU A 1 113 ? -5.177 4.293 9.734 1.00 98.56 113 LEU A N 1
ATOM 920 C CA . LEU A 1 113 ? -5.263 3.620 11.036 1.00 98.56 113 LEU A CA 1
ATOM 921 C C . LEU A 1 113 ? -6.020 4.468 12.065 1.00 98.56 113 LEU A C 1
ATOM 923 O O . LEU A 1 113 ? -6.928 3.964 12.719 1.00 98.56 113 LEU A O 1
ATOM 927 N N . ILE A 1 114 ? -5.712 5.767 12.166 1.00 98.44 114 ILE A N 1
ATOM 928 C CA . ILE A 1 114 ? -6.425 6.696 13.059 1.00 98.44 114 ILE A CA 1
ATOM 929 C C . ILE A 1 114 ? -7.918 6.753 12.706 1.00 98.44 114 ILE A C 1
ATOM 931 O O . ILE A 1 114 ? -8.769 6.713 13.596 1.00 98.44 114 ILE A O 1
ATOM 935 N N . ALA A 1 115 ? -8.244 6.826 11.413 1.00 98.50 115 ALA A N 1
ATOM 936 C CA . ALA A 1 115 ? -9.622 6.894 10.937 1.00 98.50 115 ALA A CA 1
ATOM 937 C C . ALA A 1 115 ? -10.414 5.596 11.170 1.00 98.50 115 ALA A C 1
ATOM 939 O O . ALA A 1 115 ? -11.629 5.653 11.332 1.00 98.50 115 ALA A O 1
ATOM 940 N N . GLN A 1 116 ? -9.764 4.432 11.180 1.00 98.44 116 GLN A N 1
ATOM 941 C CA . GLN A 1 116 ? -10.418 3.165 11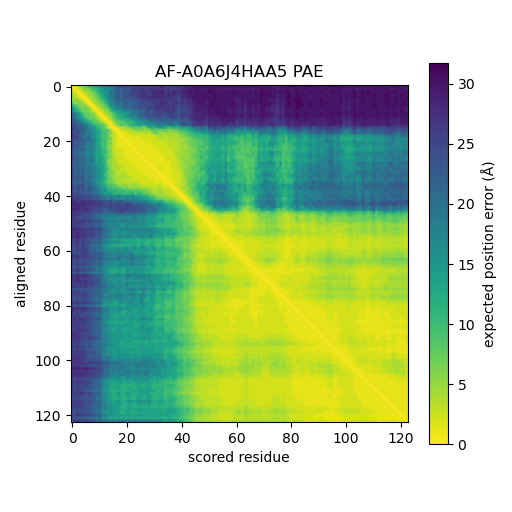.523 1.00 98.44 116 GLN A CA 1
ATOM 942 C C . GLN A 1 116 ? -10.533 2.976 13.035 1.00 98.44 116 GLN A C 1
ATOM 944 O O . GLN A 1 116 ? -11.583 2.553 13.519 1.00 98.44 116 GLN A O 1
ATOM 949 N N . HIS A 1 117 ? -9.512 3.377 13.792 1.00 98.50 117 HIS A N 1
ATOM 950 C CA . HIS A 1 117 ? -9.564 3.379 15.249 1.00 98.50 117 HIS A CA 1
ATOM 951 C C . HIS A 1 117 ? -10.714 4.248 15.777 1.00 98.50 117 HIS A C 1
ATOM 953 O O . HIS A 1 117 ? -11.443 3.836 16.676 1.00 98.50 117 HIS A O 1
ATOM 959 N N . SER A 1 118 ? -10.958 5.420 15.176 1.00 98.31 118 SER A N 1
ATOM 960 C CA . SER A 1 118 ? -12.090 6.279 15.558 1.00 98.31 118 SER A CA 1
ATOM 961 C C . SER A 1 118 ? -13.466 5.667 15.262 1.00 98.31 118 SER A C 1
ATOM 963 O O . SER A 1 118 ? -14.458 6.097 15.847 1.00 98.31 118 SER A O 1
ATOM 965 N N . LYS A 1 119 ? -13.534 4.641 14.404 1.00 98.00 119 LYS A N 1
ATOM 966 C CA . LYS A 1 119 ? -14.738 3.835 14.144 1.00 98.00 119 LYS A CA 1
ATOM 967 C C . LYS A 1 119 ? -14.846 2.603 15.053 1.00 98.00 119 LYS A C 1
ATOM 969 O O . LYS A 1 119 ? -15.774 1.818 14.888 1.00 98.00 119 LYS A O 1
ATOM 974 N N . GLY A 1 120 ? -13.919 2.424 15.996 1.00 98.31 120 GLY A N 1
ATOM 975 C CA . GLY A 1 120 ? -13.916 1.316 16.953 1.00 98.31 120 GLY A CA 1
ATOM 976 C C . GLY A 1 120 ? -13.157 0.066 16.499 1.00 98.31 120 GLY A C 1
ATOM 977 O O . GLY A 1 120 ? -13.225 -0.952 17.184 1.00 98.31 120 GLY A O 1
ATOM 978 N N . VAL A 1 121 ? -12.426 0.121 15.379 1.00 98.62 121 VAL A N 1
ATOM 979 C CA . VAL A 1 121 ? -11.525 -0.969 14.971 1.00 98.62 121 VAL A CA 1
ATOM 980 C C . VAL A 1 121 ? -10.312 -0.983 15.905 1.00 98.62 121 VAL A C 1
ATOM 982 O O . VAL A 1 121 ? -9.681 0.051 16.125 1.00 98.62 121 VAL A O 1
ATOM 985 N N . LYS A 1 122 ? -9.963 -2.151 16.446 1.00 98.62 122 LYS A N 1
ATOM 986 C CA . LYS A 1 122 ? -8.763 -2.327 17.268 1.00 98.62 122 LYS A CA 1
ATOM 987 C C . LYS A 1 122 ? -7.522 -2.301 16.375 1.00 98.62 122 LYS A C 1
ATOM 989 O O . LYS A 1 122 ? -7.460 -3.057 15.410 1.00 98.62 122 LYS A O 1
ATOM 994 N N . ILE A 1 123 ? -6.549 -1.466 16.716 1.00 97.00 123 ILE A N 1
ATOM 995 C CA . ILE A 1 123 ? -5.245 -1.374 16.044 1.00 97.00 123 ILE A CA 1
ATOM 996 C C . ILE A 1 123 ? -4.161 -1.855 17.006 1.00 97.00 123 ILE A C 1
ATOM 998 O O . ILE A 1 123 ? -4.320 -1.575 18.219 1.00 97.00 123 ILE A O 1
#

Solvent-accessible surface area (backbone atoms only — not comparable to full-atom values): 7972 Å² total; per-residue (Å²): 138,87,84,84,82,84,83,77,81,78,78,82,89,74,55,72,65,56,55,49,52,53,50,53,52,51,52,51,52,49,50,51,51,50,56,60,73,65,53,78,75,76,88,75,72,59,45,82,76,77,91,70,58,92,90,55,81,87,83,41,75,74,32,69,50,36,65,35,69,38,93,86,76,75,42,83,37,61,4,50,56,61,66,58,57,52,35,57,51,55,74,66,49,80,54,64,51,90,84,90,75,97,73,90,88,50,71,67,43,53,51,46,51,53,58,37,41,76,73,67,26,46,109

Nearest PDB structures (foldseek):
  8iai-assembly1_Y  TM=1.867E-01  e=9.976E+00  Sus scrofa

Secondary structure (DSSP, 8-state):
---------------HHHHHHHHHHHHHHHHHHHHHHTSPPP--SPPPPPP--SS-----TT-TT-EEE-TTT--EEES--HHHHHHHHHHH-SSB-----S----HHHHHHHHHHHTTT-B-

Foldseek 3Di:
DDDDDDPPDDDDPPPPVVVVVVVVVVVVVVVVVVVVVPPDDPPPDQDDDDDADPVDDDWDQARSNDWDQDPPPRDIGHIDPVLVVLLVVLQPDDAEDDDDDPDDDRVVSVVSNVVSVVVVHHD

Radius of gyration: 35.87 Å; Cα contacts (8 Å, |Δi|>4): 83; chains: 1; bounding box: 74×33×111 Å